Protein AF-A0A381Z4L5-F1 (afdb_monomer_lite)

Radius of gyration: 14.78 Å; chains: 1; bounding box: 32×33×44 Å

Secondary structure (DSSP, 8-state):
--TT--HHHHHHHHHHHHT-S--SSTTTTSPTT--EEEEEEE-SS-EEEEEEEEETTEEEEEEEE---S--SB-TTS-BHHHHHHHHHHHHHHHHHHH-

Sequence (99 aa):
MAIGCTPDLCRLALDILSWQKLKTRLPALLPLGTKIAHKTGTGARNYNDAGIIYRNDRPSFILSVFTEDVPDVMDDGSPGFAAASHLIAKLAQTCFHGL

Foldseek 3Di:
DPPPQDPVNVVVLQVVQQPDPDCLAQNNQDPPPFGWSKDWDDDPQKTWMWIFTDDPNHGDDIDTDIDGRQDCADPVRDGSNNVRRVVRNVVSVCVVVVD

Structure (mmCIF, N/CA/C/O backbone):
data_AF-A0A381Z4L5-F1
#
_entry.id   AF-A0A381Z4L5-F1
#
loop_
_atom_site.group_PDB
_atom_site.id
_atom_site.type_symbol
_atom_site.label_atom_id
_atom_site.label_alt_id
_atom_site.label_comp_id
_atom_site.label_asym_id
_atom_site.label_entity_id
_atom_site.label_seq_id
_atom_site.pdbx_PDB_ins_code
_atom_site.Cartn_x
_atom_site.Cartn_y
_atom_site.Cartn_z
_atom_site.occupancy
_atom_site.B_iso_or_equiv
_atom_site.auth_seq_id
_atom_site.auth_comp_id
_atom_site.auth_asym_id
_atom_site.auth_atom_id
_atom_site.pdbx_PDB_model_num
ATOM 1 N N . MET A 1 1 ? 5.792 11.319 25.830 1.00 48.94 1 MET A N 1
ATOM 2 C CA . MET A 1 1 ? 4.916 12.191 25.016 1.00 48.94 1 MET A CA 1
ATOM 3 C C . MET A 1 1 ? 5.348 12.045 23.566 1.00 48.94 1 MET A C 1
ATOM 5 O O . MET A 1 1 ? 6.515 12.279 23.286 1.00 48.94 1 MET A O 1
ATOM 9 N N . ALA A 1 2 ? 4.473 11.590 22.669 1.00 61.09 2 ALA A N 1
ATOM 10 C CA . ALA A 1 2 ? 4.772 11.544 21.238 1.00 61.09 2 ALA A CA 1
ATOM 11 C C . ALA A 1 2 ? 4.890 12.982 20.703 1.00 61.09 2 ALA A C 1
ATOM 13 O O . ALA A 1 2 ? 3.876 13.659 20.650 1.00 61.09 2 ALA A O 1
ATOM 14 N N . ILE A 1 3 ? 6.110 13.456 20.421 1.00 73.25 3 ILE A N 1
ATOM 15 C CA . ILE A 1 3 ? 6.546 14.633 19.623 1.00 73.25 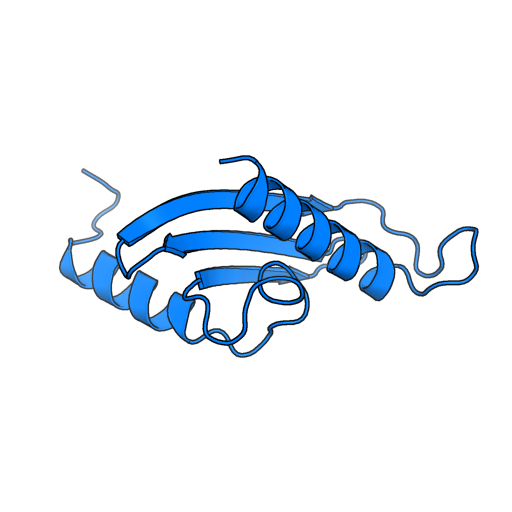3 ILE A CA 1
ATOM 16 C C . ILE A 1 3 ? 5.626 15.884 19.461 1.00 73.25 3 ILE A C 1
ATOM 18 O O . ILE A 1 3 ? 5.792 16.651 18.523 1.00 73.25 3 ILE A O 1
ATOM 22 N N . GLY A 1 4 ? 4.683 16.151 20.370 1.00 82.81 4 GLY A N 1
ATOM 23 C CA . GLY A 1 4 ? 3.682 17.225 20.247 1.00 82.81 4 GLY A CA 1
ATOM 24 C C . GLY A 1 4 ? 2.402 16.846 19.482 1.00 82.81 4 GLY A C 1
ATOM 25 O O . GLY A 1 4 ? 1.588 17.719 19.196 1.00 82.81 4 GLY A O 1
ATOM 26 N N . CYS A 1 5 ? 2.184 15.566 19.162 1.00 86.94 5 CYS A N 1
ATOM 27 C CA . CYS A 1 5 ? 0.978 15.121 18.460 1.00 86.94 5 CYS A CA 1
ATOM 28 C C . CYS A 1 5 ? -0.149 14.812 19.460 1.00 86.94 5 CYS A C 1
ATOM 30 O O . CYS A 1 5 ? -0.032 13.894 20.277 1.00 86.94 5 CYS A O 1
ATOM 32 N N . THR A 1 6 ? -1.238 15.584 19.420 1.00 93.94 6 THR A N 1
ATOM 33 C CA . THR A 1 6 ? -2.414 15.349 20.270 1.00 93.94 6 THR A CA 1
ATOM 34 C C . THR A 1 6 ? -3.232 14.158 19.756 1.00 93.94 6 THR A C 1
ATOM 36 O O . THR A 1 6 ? -3.153 13.818 18.572 1.00 93.94 6 THR A O 1
ATOM 39 N N . PRO A 1 7 ? -4.076 13.530 20.596 1.00 93.69 7 PRO A N 1
ATOM 40 C CA . PRO A 1 7 ? -5.002 12.497 20.134 1.00 93.69 7 PRO A CA 1
ATOM 41 C C . PRO A 1 7 ? -5.889 12.943 18.963 1.00 93.69 7 PRO A C 1
ATOM 43 O O . PRO A 1 7 ? -6.165 12.139 18.078 1.00 93.69 7 PRO A O 1
ATOM 46 N N . ASP A 1 8 ? -6.294 14.214 18.921 1.00 95.06 8 ASP A N 1
ATOM 47 C CA . ASP A 1 8 ? -7.101 14.761 17.823 1.00 95.06 8 ASP A CA 1
ATOM 48 C C . ASP A 1 8 ? -6.311 14.865 16.517 1.00 95.06 8 ASP A C 1
ATOM 50 O O . ASP A 1 8 ? -6.822 14.495 15.462 1.00 95.06 8 ASP A O 1
ATOM 54 N N . LEU A 1 9 ? -5.039 15.272 16.581 1.00 95.25 9 LEU A N 1
ATOM 55 C CA . LEU A 1 9 ? -4.156 15.271 15.413 1.00 95.25 9 LEU A CA 1
ATOM 56 C C . LEU A 1 9 ? -3.882 13.846 14.914 1.00 95.25 9 LEU A C 1
ATOM 58 O O . LEU A 1 9 ? -3.873 13.611 13.707 1.00 95.25 9 LEU A O 1
ATOM 62 N N . CYS A 1 10 ? -3.730 12.877 15.821 1.00 94.69 10 CYS A N 1
ATOM 63 C CA . CYS A 1 10 ? -3.618 11.466 15.450 1.00 94.69 10 CYS A CA 1
ATOM 64 C C . CYS A 1 10 ? -4.886 10.955 14.753 1.00 94.69 10 CYS A C 1
ATOM 66 O O . CYS A 1 10 ? -4.780 10.263 13.742 1.00 94.69 10 CYS A O 1
ATOM 68 N N . ARG A 1 11 ? -6.081 11.301 15.253 1.00 95.12 11 ARG A N 1
ATOM 69 C CA . ARG A 1 11 ? -7.356 10.933 14.609 1.00 95.12 11 ARG A CA 1
ATOM 70 C C . ARG A 1 11 ? -7.457 11.528 13.210 1.00 95.12 11 ARG A C 1
ATOM 72 O O . ARG A 1 11 ? -7.690 10.783 12.265 1.00 95.12 11 ARG A O 1
ATOM 79 N N . LEU A 1 12 ? -7.173 12.823 13.071 1.00 96.38 12 LEU A N 1
ATOM 80 C CA . LEU A 1 12 ? -7.164 13.501 11.776 1.00 96.38 12 LEU A CA 1
ATOM 81 C C . LEU A 1 12 ? -6.191 12.835 10.792 1.00 96.38 12 LEU A C 1
ATOM 83 O O . LEU A 1 12 ? -6.539 12.608 9.636 1.00 96.38 12 LEU A O 1
ATOM 87 N N . ALA A 1 13 ? -4.985 12.482 11.245 1.00 95.75 13 ALA A N 1
ATOM 88 C CA . ALA A 1 13 ? -4.012 11.784 10.411 1.00 95.75 13 ALA A CA 1
ATOM 89 C C . ALA A 1 13 ? -4.534 10.416 9.941 1.00 95.75 13 ALA A C 1
ATOM 91 O O . ALA A 1 13 ? -4.409 10.085 8.763 1.00 95.75 13 ALA A O 1
ATOM 92 N N . LEU A 1 14 ? -5.148 9.634 10.833 1.00 96.44 14 LEU A N 1
ATOM 93 C CA . LEU A 1 14 ? -5.733 8.337 10.483 1.00 96.44 14 LEU A CA 1
ATOM 94 C C . LEU A 1 14 ? -6.909 8.471 9.510 1.00 96.44 14 LEU A C 1
ATOM 96 O O . LEU A 1 14 ? -7.013 7.662 8.588 1.00 96.44 14 LEU A O 1
ATOM 100 N N . ASP A 1 15 ? -7.747 9.495 9.667 1.00 96.56 15 ASP A N 1
ATOM 101 C CA . ASP A 1 15 ? -8.854 9.767 8.749 1.00 96.56 15 ASP A CA 1
ATOM 102 C C . ASP A 1 15 ? -8.331 10.096 7.349 1.00 96.56 15 ASP A C 1
ATOM 104 O O . ASP A 1 15 ? -8.723 9.440 6.381 1.00 96.56 15 ASP A O 1
ATOM 108 N N . ILE A 1 16 ? -7.355 11.005 7.248 1.00 97.62 16 ILE A N 1
ATOM 109 C CA . ILE A 1 16 ? -6.700 11.355 5.979 1.00 97.62 16 ILE A CA 1
ATOM 110 C C . ILE A 1 16 ? -6.089 10.114 5.318 1.00 97.62 16 ILE A C 1
ATOM 112 O O . ILE A 1 16 ? -6.298 9.874 4.127 1.00 97.62 16 ILE A O 1
ATOM 116 N N . LEU A 1 17 ? -5.349 9.305 6.080 1.00 97.88 17 LEU A N 1
ATOM 117 C CA . LEU A 1 17 ? -4.724 8.083 5.572 1.00 97.88 17 LEU A CA 1
ATOM 118 C C . LEU A 1 17 ? -5.757 7.031 5.145 1.00 97.88 17 LEU A C 1
ATOM 120 O O . LEU A 1 17 ? -5.474 6.235 4.251 1.00 97.88 17 LEU A O 1
ATOM 124 N N . SER A 1 18 ? -6.951 7.023 5.749 1.00 97.06 18 SER A N 1
ATOM 125 C CA . SER A 1 18 ? -8.036 6.102 5.385 1.00 97.06 18 SER A CA 1
ATOM 126 C C . SER A 1 18 ? -8.708 6.433 4.050 1.00 97.06 18 SER A C 1
ATOM 128 O O . SER A 1 18 ? -9.361 5.580 3.450 1.00 97.06 18 SER A O 1
ATOM 130 N N . TRP A 1 19 ? -8.512 7.655 3.550 1.00 96.06 19 TRP A N 1
ATOM 131 C CA . TRP A 1 19 ? -9.056 8.134 2.277 1.00 96.06 19 TRP A CA 1
ATOM 132 C C . TRP A 1 19 ? -8.055 8.044 1.124 1.00 96.06 19 TRP A C 1
ATOM 134 O O . TRP A 1 19 ? -8.220 8.706 0.094 1.00 96.06 19 TRP A O 1
ATOM 144 N N . GLN A 1 20 ? -7.002 7.240 1.281 1.00 94.50 20 GLN A N 1
ATOM 145 C CA . GLN A 1 20 ? -5.977 7.075 0.262 1.00 94.50 20 GLN A CA 1
ATOM 146 C C . GLN A 1 20 ? -6.587 6.666 -1.091 1.00 94.50 20 GLN A C 1
ATOM 148 O O . GLN A 1 20 ? -7.378 5.724 -1.202 1.00 94.50 20 GLN A O 1
ATOM 153 N N . LYS A 1 21 ? -6.202 7.400 -2.142 1.00 93.12 21 LYS A N 1
ATOM 154 C CA . LYS A 1 21 ? -6.720 7.204 -3.504 1.00 93.12 21 LYS A CA 1
ATOM 155 C C . LYS A 1 21 ? -5.964 6.111 -4.256 1.00 93.12 21 LYS A C 1
ATOM 157 O O . LYS A 1 21 ? -6.565 5.414 -5.069 1.00 93.12 21 LYS A O 1
ATOM 162 N N . LEU A 1 22 ? -4.664 5.947 -3.994 1.00 92.12 22 LEU A N 1
ATOM 163 C CA . LEU A 1 22 ? -3.858 4.910 -4.638 1.00 92.12 22 LEU A CA 1
ATOM 164 C C . LEU A 1 22 ? -4.076 3.558 -3.948 1.00 92.12 22 LEU A C 1
ATOM 166 O O . LEU A 1 22 ? -3.586 3.339 -2.845 1.00 92.12 22 LEU A O 1
ATOM 170 N N . LYS A 1 23 ? -4.788 2.647 -4.619 1.00 94.88 23 LYS A N 1
ATOM 171 C CA . LYS A 1 23 ? -5.226 1.358 -4.052 1.00 94.88 23 LYS A CA 1
ATOM 172 C C . LYS A 1 23 ? -4.573 0.126 -4.684 1.00 94.88 23 LYS A C 1
ATOM 174 O O . LYS A 1 23 ? -5.070 -0.979 -4.524 1.00 94.88 23 LYS A O 1
ATOM 179 N N . THR A 1 24 ? -3.458 0.299 -5.390 1.00 96.56 24 THR A N 1
ATOM 180 C CA . THR A 1 24 ? -2.783 -0.774 -6.14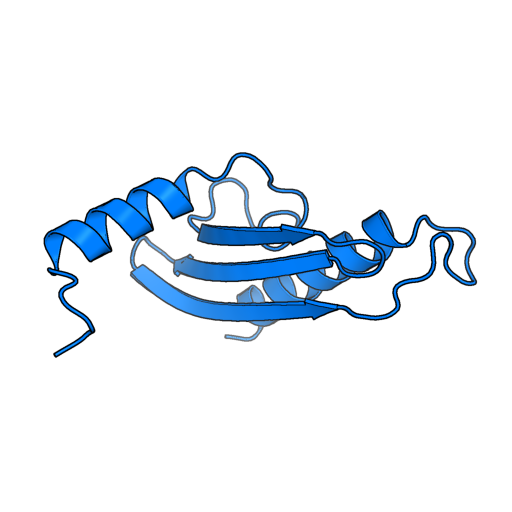5 1.00 96.56 24 THR A CA 1
ATOM 181 C C . THR A 1 24 ? -1.851 -1.660 -5.306 1.00 96.56 24 THR A C 1
ATOM 183 O O . THR A 1 24 ? -1.246 -2.573 -5.857 1.00 96.56 24 THR A O 1
ATOM 186 N N . ARG A 1 25 ? -1.717 -1.404 -3.994 1.00 98.00 25 ARG A N 1
ATOM 187 C CA . ARG A 1 25 ? -0.796 -2.102 -3.072 1.00 98.00 25 ARG A CA 1
ATOM 188 C C . ARG A 1 25 ? -1.548 -2.808 -1.945 1.00 98.00 25 ARG A C 1
ATOM 190 O O . ARG A 1 25 ? -2.323 -3.704 -2.255 1.00 98.00 25 ARG A O 1
ATOM 197 N N . LEU A 1 26 ? -1.386 -2.408 -0.674 1.00 98.38 26 LEU A N 1
ATOM 198 C CA . LEU A 1 26 ? -2.057 -3.065 0.462 1.00 98.38 26 LEU A CA 1
ATOM 199 C C . LEU A 1 26 ? -3.559 -3.317 0.221 1.00 98.38 26 LEU A C 1
ATOM 201 O O . LEU A 1 26 ? -4.016 -4.414 0.536 1.00 98.38 26 LEU A O 1
ATOM 205 N N . PRO A 1 27 ? -4.334 -2.383 -0.374 1.00 97.94 27 PRO A N 1
ATOM 206 C CA . PRO A 1 27 ? -5.767 -2.599 -0.566 1.00 97.94 27 PRO A CA 1
ATOM 207 C C . PRO A 1 27 ? -6.129 -3.575 -1.694 1.00 97.94 27 PRO A C 1
ATOM 209 O O . PRO A 1 27 ? -7.260 -4.049 -1.725 1.00 97.94 27 PRO A O 1
ATOM 212 N N . ALA A 1 28 ? -5.227 -3.847 -2.643 1.00 97.81 28 ALA A N 1
ATOM 213 C CA . ALA A 1 28 ? -5.607 -4.354 -3.966 1.00 97.81 28 ALA A CA 1
ATOM 214 C C . ALA A 1 28 ? -6.213 -5.765 -3.963 1.00 97.81 28 ALA A C 1
ATOM 216 O O . ALA A 1 28 ? -7.003 -6.086 -4.847 1.00 97.81 28 ALA A O 1
ATOM 217 N N . LEU A 1 29 ? -5.845 -6.604 -2.990 1.00 98.00 29 LEU A N 1
ATOM 218 C CA . LEU A 1 29 ? -6.306 -7.994 -2.877 1.00 98.00 29 LEU A CA 1
ATOM 219 C C . LEU A 1 29 ? -7.148 -8.254 -1.618 1.00 98.00 29 LEU A C 1
ATOM 221 O O . LEU A 1 29 ? -7.390 -9.407 -1.255 1.00 98.00 29 LEU A O 1
ATOM 225 N N . LEU A 1 30 ? -7.592 -7.187 -0.953 1.00 97.00 30 LEU A N 1
ATOM 226 C CA . LEU A 1 30 ? -8.490 -7.256 0.197 1.00 97.00 30 LEU A CA 1
ATOM 227 C C . LEU A 1 30 ? -9.949 -7.056 -0.245 1.00 97.00 30 LEU A C 1
ATOM 229 O O . LEU A 1 30 ? -10.190 -6.492 -1.316 1.00 97.00 30 LEU A O 1
ATOM 233 N N . PRO A 1 31 ? -10.942 -7.498 0.556 1.00 95.69 31 PRO A N 1
ATOM 234 C CA . PRO A 1 31 ? -12.349 -7.266 0.249 1.00 95.69 31 PRO A CA 1
ATOM 235 C C . PRO A 1 31 ? -12.644 -5.795 -0.049 1.00 95.69 31 PRO A C 1
ATOM 237 O O . PRO A 1 31 ? -12.120 -4.890 0.614 1.00 95.69 31 PRO A O 1
ATOM 240 N N . LEU A 1 32 ? -13.515 -5.549 -1.029 1.00 93.88 32 LEU A N 1
ATOM 241 C CA . LEU A 1 32 ? -13.915 -4.195 -1.393 1.00 93.88 32 LEU A CA 1
ATOM 242 C C . LEU A 1 32 ? -14.479 -3.466 -0.167 1.00 93.88 32 LEU A C 1
ATOM 244 O O . LEU A 1 32 ? -15.327 -3.992 0.546 1.00 93.88 32 LEU A O 1
ATOM 248 N N . GLY A 1 33 ? -14.002 -2.246 0.071 1.00 92.12 33 GLY A N 1
ATOM 249 C CA . GLY A 1 33 ? -14.427 -1.444 1.219 1.00 92.12 33 GLY A CA 1
ATOM 250 C C . GLY A 1 33 ? -13.665 -1.725 2.515 1.00 92.12 33 GLY A C 1
ATOM 251 O O . GLY A 1 33 ? -13.926 -1.042 3.500 1.00 92.12 33 GLY A O 1
ATOM 252 N N . THR A 1 34 ? -12.690 -2.646 2.526 1.00 96.06 34 THR A N 1
ATOM 253 C CA . THR A 1 34 ? -11.775 -2.803 3.669 1.00 96.06 34 THR A CA 1
ATOM 254 C C . THR A 1 34 ? -11.144 -1.456 4.015 1.00 96.06 34 THR A C 1
ATOM 256 O O . THR A 1 34 ? -10.457 -0.850 3.188 1.00 96.06 34 THR A O 1
ATOM 259 N N . LYS A 1 35 ? -11.387 -0.973 5.239 1.00 97.25 35 LYS A N 1
ATOM 260 C CA . LYS A 1 35 ? -10.794 0.273 5.726 1.00 97.25 35 LYS A CA 1
ATOM 261 C C . LYS A 1 35 ? -9.317 0.044 6.012 1.00 97.25 35 LYS A C 1
ATOM 263 O O . LYS A 1 35 ? -8.945 -0.850 6.774 1.00 97.25 35 LYS A O 1
ATOM 268 N N . ILE A 1 36 ? -8.481 0.880 5.410 1.00 97.94 36 ILE A N 1
ATOM 269 C CA . ILE A 1 36 ? -7.035 0.845 5.597 1.00 97.94 36 ILE A CA 1
ATOM 270 C C . ILE A 1 36 ? -6.553 2.282 5.688 1.00 97.94 36 ILE A C 1
ATOM 272 O O . ILE A 1 36 ? -6.728 3.042 4.741 1.00 97.94 36 ILE A O 1
ATOM 276 N N . ALA A 1 37 ? -5.945 2.651 6.812 1.00 98.31 37 ALA A N 1
ATOM 277 C CA . ALA A 1 37 ? -5.245 3.923 6.938 1.00 98.31 37 ALA A CA 1
ATOM 278 C C . ALA A 1 37 ? -3.795 3.708 6.497 1.00 98.31 37 ALA A C 1
ATOM 280 O O . ALA A 1 37 ? -3.012 3.161 7.274 1.00 98.31 37 ALA A O 1
ATOM 281 N N . HIS A 1 38 ? -3.449 4.066 5.254 1.00 98.38 38 HIS A N 1
ATOM 282 C CA . HIS A 1 38 ? -2.138 3.734 4.683 1.00 98.38 38 HIS A CA 1
ATOM 283 C C . HIS A 1 38 ? -1.460 4.851 3.889 1.00 98.38 38 HIS A C 1
ATOM 285 O O . HIS A 1 38 ? -2.085 5.786 3.374 1.00 98.38 38 HIS A O 1
ATOM 291 N N . LYS A 1 39 ? -0.136 4.721 3.784 1.00 98.31 39 LYS A N 1
ATOM 292 C CA . LYS A 1 39 ? 0.741 5.611 3.040 1.00 98.31 39 LYS A CA 1
ATOM 293 C C . LYS A 1 39 ? 1.654 4.822 2.111 1.00 98.31 39 LYS A C 1
ATOM 295 O O . LYS A 1 39 ? 2.530 4.076 2.538 1.00 98.31 39 LYS A O 1
ATOM 300 N N . THR A 1 40 ? 1.527 5.139 0.831 1.00 97.94 40 THR A N 1
ATOM 301 C CA . THR A 1 40 ? 2.389 4.630 -0.231 1.00 97.94 40 THR A CA 1
ATOM 302 C C . THR A 1 40 ? 3.701 5.417 -0.307 1.00 97.94 40 THR A C 1
ATOM 304 O O . THR A 1 40 ? 3.731 6.626 -0.066 1.00 97.94 40 THR A O 1
ATOM 307 N N . GLY A 1 41 ? 4.794 4.757 -0.678 1.00 97.12 41 GLY A N 1
ATOM 308 C CA . GLY A 1 41 ? 6.071 5.386 -1.033 1.00 97.12 41 GLY A CA 1
ATOM 309 C C . GLY A 1 41 ? 6.575 4.842 -2.365 1.00 97.12 41 GLY A C 1
ATOM 310 O O . GLY A 1 41 ? 6.442 3.648 -2.621 1.00 97.12 41 GLY A O 1
ATOM 311 N N . THR A 1 42 ? 7.099 5.699 -3.233 1.00 96.69 42 THR A N 1
ATOM 312 C CA . THR A 1 42 ? 7.687 5.284 -4.513 1.00 96.69 42 THR A CA 1
ATOM 313 C C . THR A 1 42 ? 8.949 6.098 -4.746 1.00 96.69 42 THR A C 1
ATOM 315 O O . THR A 1 42 ? 8.896 7.325 -4.681 1.00 96.69 42 THR A O 1
ATOM 318 N N . GLY A 1 43 ? 10.055 5.415 -5.008 1.00 94.38 43 GLY A N 1
ATOM 319 C CA . GLY A 1 43 ? 11.330 5.997 -5.415 1.00 94.38 43 GLY A CA 1
ATOM 320 C C . GLY A 1 43 ? 11.781 5.427 -6.758 1.00 94.38 43 GLY A C 1
ATOM 321 O O . GLY A 1 43 ? 10.981 4.845 -7.483 1.00 94.38 43 GLY A O 1
ATOM 322 N N . ALA A 1 44 ? 13.067 5.578 -7.086 1.00 91.81 44 ALA A N 1
ATOM 323 C CA . ALA A 1 44 ? 13.604 5.139 -8.378 1.00 91.81 44 ALA A CA 1
ATOM 324 C C . ALA A 1 44 ? 13.500 3.617 -8.593 1.00 91.81 44 ALA A C 1
ATOM 326 O O . ALA A 1 44 ? 13.119 3.181 -9.669 1.00 91.81 4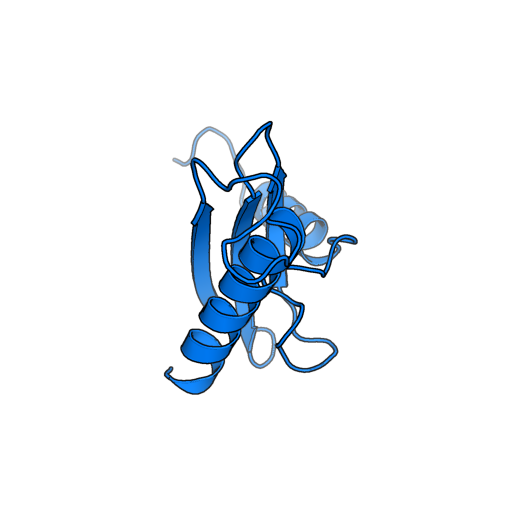4 ALA A O 1
ATOM 327 N N . ARG A 1 45 ? 13.814 2.817 -7.564 1.00 92.38 45 ARG A N 1
ATOM 328 C CA . ARG A 1 45 ? 13.746 1.340 -7.592 1.00 92.38 45 ARG A CA 1
ATOM 329 C C . ARG A 1 45 ? 13.084 0.751 -6.345 1.00 92.38 45 ARG A C 1
ATOM 331 O O . ARG A 1 45 ? 13.405 -0.352 -5.916 1.00 92.38 45 ARG A O 1
ATOM 338 N N . ASN A 1 46 ? 12.196 1.522 -5.718 1.00 96.50 46 ASN A N 1
ATOM 339 C CA . ASN A 1 46 ? 11.473 1.096 -4.524 1.00 96.50 46 ASN A CA 1
ATOM 340 C C . ASN A 1 46 ? 9.989 1.446 -4.611 1.00 96.50 46 ASN A C 1
ATOM 342 O O . ASN A 1 46 ? 9.597 2.523 -5.066 1.00 96.50 46 ASN A O 1
ATOM 346 N N . TYR A 1 47 ? 9.174 0.515 -4.132 1.00 98.00 47 TYR A N 1
ATOM 347 C CA . TYR A 1 47 ? 7.722 0.586 -4.088 1.00 98.00 47 TYR A CA 1
ATOM 348 C C . TYR A 1 47 ? 7.266 0.062 -2.726 1.00 98.00 47 TYR A C 1
ATOM 350 O O . TYR A 1 47 ? 7.442 -1.111 -2.411 1.00 98.00 47 TYR A O 1
ATOM 358 N N . ASN A 1 48 ? 6.700 0.941 -1.906 1.00 98.19 48 ASN A N 1
ATOM 359 C CA . ASN A 1 48 ? 6.477 0.686 -0.483 1.00 98.19 48 ASN A CA 1
ATOM 360 C C . ASN A 1 48 ? 5.038 1.017 -0.096 1.00 98.19 48 ASN A C 1
ATOM 362 O O . ASN A 1 48 ? 4.407 1.893 -0.696 1.00 98.19 48 ASN A O 1
ATOM 366 N N . ASP A 1 49 ? 4.513 0.379 0.935 1.00 98.62 49 ASP A N 1
ATOM 367 C CA . ASP A 1 49 ? 3.237 0.776 1.521 1.00 98.62 49 ASP A CA 1
ATOM 368 C C . ASP A 1 49 ? 3.208 0.377 2.993 1.00 98.62 49 ASP A C 1
ATOM 370 O O . ASP A 1 49 ? 3.648 -0.712 3.364 1.00 98.62 49 ASP A O 1
ATOM 374 N N . ALA A 1 50 ? 2.706 1.276 3.828 1.00 98.69 50 ALA A N 1
ATOM 375 C CA . ALA A 1 50 ? 2.588 1.065 5.259 1.00 98.69 50 ALA A CA 1
ATOM 376 C C . ALA A 1 50 ? 1.197 1.480 5.712 1.00 98.69 50 ALA A C 1
ATOM 378 O O . ALA A 1 50 ? 0.748 2.580 5.386 1.00 98.69 50 ALA A O 1
ATOM 379 N N . GLY A 1 51 ? 0.514 0.626 6.471 1.00 98.25 51 GLY A N 1
ATOM 380 C CA . GLY A 1 51 ? -0.851 0.914 6.874 1.00 98.25 51 GLY A CA 1
ATOM 381 C C . GLY A 1 51 ? -1.368 0.130 8.065 1.00 98.25 51 GLY A C 1
ATOM 382 O O . GLY A 1 51 ? -0.846 -0.920 8.435 1.00 98.25 51 GLY A O 1
ATOM 383 N N . ILE A 1 52 ? -2.439 0.672 8.641 1.00 98.50 52 ILE A N 1
ATOM 384 C CA . ILE A 1 52 ? -3.272 0.026 9.654 1.00 98.50 52 ILE A CA 1
ATOM 385 C C . ILE A 1 52 ? -4.485 -0.565 8.945 1.00 98.50 52 ILE A C 1
ATOM 387 O O . ILE A 1 52 ? -5.247 0.166 8.309 1.00 98.50 52 ILE A O 1
ATOM 391 N N . ILE A 1 53 ? -4.663 -1.878 9.059 1.00 98.06 53 ILE A N 1
ATOM 392 C CA . ILE A 1 53 ? -5.770 -2.615 8.456 1.00 98.06 53 ILE A CA 1
ATOM 393 C C . ILE A 1 53 ? -6.846 -2.806 9.523 1.00 98.06 53 ILE A C 1
ATOM 395 O O . ILE A 1 53 ? -6.553 -3.226 10.647 1.00 98.06 53 ILE A O 1
ATOM 399 N N . TYR A 1 54 ? -8.095 -2.504 9.174 1.00 97.38 54 TYR A N 1
ATOM 400 C CA . TYR A 1 54 ? -9.231 -2.580 10.087 1.00 97.38 54 TYR A CA 1
ATOM 401 C C . TYR A 1 54 ? -10.127 -3.778 9.758 1.00 97.38 54 TYR A C 1
ATOM 403 O O . TYR A 1 54 ? -10.321 -4.128 8.594 1.00 97.38 54 TYR A O 1
ATOM 411 N N . ARG A 1 55 ? -10.727 -4.373 10.794 1.00 93.06 55 ARG A N 1
ATOM 412 C CA . ARG A 1 55 ? -11.816 -5.355 10.691 1.00 93.06 55 ARG A CA 1
ATOM 413 C C . ARG A 1 55 ? -12.968 -4.911 11.576 1.00 93.06 55 ARG A C 1
ATOM 415 O O . ARG A 1 55 ? -12.751 -4.622 12.751 1.00 93.06 55 ARG A O 1
ATOM 422 N N . ASN A 1 56 ? -14.184 -4.874 11.032 1.00 91.31 56 ASN A N 1
ATOM 423 C CA . ASN A 1 56 ? -15.375 -4.416 11.760 1.00 91.31 56 ASN A CA 1
ATOM 424 C C . ASN A 1 56 ? -15.124 -3.067 12.468 1.00 91.31 56 ASN A C 1
ATOM 426 O O . ASN A 1 56 ? -15.336 -2.942 13.674 1.00 91.31 56 ASN A O 1
ATOM 430 N N . ASP A 1 57 ? -14.540 -2.117 11.727 1.00 90.81 57 ASP A N 1
ATOM 431 C CA . ASP A 1 57 ? -14.136 -0.774 12.177 1.00 90.81 57 ASP A CA 1
ATOM 432 C C . ASP A 1 57 ? -13.151 -0.705 13.357 1.00 90.81 57 ASP A C 1
ATOM 434 O O . ASP A 1 57 ? -12.873 0.374 13.884 1.00 90.81 57 ASP A O 1
ATOM 438 N N . ARG A 1 58 ? -12.534 -1.830 13.734 1.00 94.88 58 ARG A N 1
ATOM 439 C CA . ARG A 1 58 ? -11.486 -1.896 14.759 1.00 94.88 58 ARG A CA 1
ATOM 440 C C . ARG A 1 58 ? -10.114 -2.157 14.130 1.00 94.88 58 ARG A C 1
ATOM 442 O O . ARG A 1 58 ? -10.035 -2.960 13.199 1.00 94.88 58 ARG A O 1
ATOM 449 N N . PRO A 1 59 ? -9.033 -1.503 14.604 1.00 95.88 59 PRO A N 1
ATOM 450 C CA . PRO A 1 59 ? -7.679 -1.821 14.156 1.00 95.88 59 PRO A CA 1
ATOM 451 C C . PRO A 1 59 ? -7.393 -3.307 14.382 1.00 95.88 59 PRO A C 1
ATOM 453 O O . PRO A 1 59 ? -7.561 -3.798 15.496 1.00 95.88 59 PRO A O 1
ATOM 456 N N . SER A 1 60 ? -6.988 -4.017 13.330 1.00 96.19 60 SER A N 1
ATOM 457 C CA . SER A 1 60 ? -6.687 -5.450 13.391 1.00 96.19 60 SER A CA 1
ATOM 458 C C . SER A 1 60 ? -5.184 -5.687 13.445 1.00 96.19 60 SER A C 1
ATOM 460 O O . SER A 1 60 ? -4.706 -6.385 14.330 1.00 96.19 60 SER A O 1
ATOM 462 N N . PHE A 1 61 ? -4.433 -5.102 12.510 1.00 97.69 61 PHE A N 1
ATOM 463 C CA . PHE A 1 61 ? -2.976 -5.203 12.472 1.00 97.69 61 PHE A CA 1
ATOM 464 C C . PHE A 1 61 ? -2.362 -4.029 11.706 1.00 97.69 61 PHE A C 1
ATOM 466 O O . PHE A 1 61 ? -3.048 -3.294 10.992 1.00 97.69 61 PHE A O 1
ATOM 473 N N . ILE A 1 62 ? -1.051 -3.870 11.866 1.00 98.31 62 ILE A N 1
ATOM 474 C CA . ILE A 1 62 ? -0.230 -2.922 11.115 1.00 98.31 62 ILE A CA 1
ATOM 475 C C . ILE A 1 62 ? 0.678 -3.737 10.202 1.00 98.31 62 ILE A C 1
ATOM 477 O O . ILE A 1 62 ? 1.294 -4.700 10.656 1.00 98.31 62 ILE A O 1
ATOM 481 N N . LEU A 1 63 ? 0.771 -3.350 8.934 1.00 98.50 63 LEU A N 1
ATOM 482 C CA . LEU A 1 63 ? 1.702 -3.945 7.984 1.00 98.50 63 LEU A CA 1
ATOM 483 C C . LEU A 1 63 ? 2.499 -2.843 7.295 1.00 98.50 63 LEU A C 1
ATOM 485 O O . LEU A 1 63 ? 1.935 -1.852 6.834 1.00 98.50 63 LEU A O 1
ATOM 489 N N . SER A 1 64 ? 3.812 -3.032 7.235 1.00 98.50 64 SER A N 1
ATOM 490 C CA . SER A 1 64 ? 4.742 -2.130 6.571 1.00 98.50 64 SER A CA 1
ATOM 491 C C . SER A 1 64 ? 5.617 -2.948 5.639 1.00 98.50 64 SER A C 1
ATOM 493 O O . SER A 1 64 ? 6.328 -3.843 6.093 1.00 98.50 64 SER A O 1
ATOM 495 N N . VAL A 1 65 ? 5.520 -2.682 4.340 1.00 98.50 65 VAL A N 1
ATOM 496 C CA . VAL A 1 65 ? 6.261 -3.407 3.309 1.00 98.50 65 VAL A CA 1
ATOM 497 C C . VAL A 1 65 ? 7.110 -2.417 2.534 1.00 98.50 65 VAL A C 1
ATOM 499 O O . VAL A 1 65 ? 6.599 -1.442 1.977 1.00 98.50 65 VAL A O 1
ATOM 502 N N . PHE A 1 66 ? 8.406 -2.697 2.486 1.00 98.25 66 PHE A N 1
ATOM 503 C CA . PHE A 1 66 ? 9.376 -1.963 1.693 1.00 98.25 66 PHE A CA 1
ATOM 504 C C . PHE A 1 66 ? 9.984 -2.904 0.664 1.00 98.25 66 PHE A C 1
ATOM 506 O O . PHE A 1 66 ? 10.226 -4.075 0.954 1.00 98.25 66 PHE A O 1
ATOM 513 N N . THR A 1 67 ? 10.214 -2.384 -0.532 1.00 97.62 67 THR A N 1
ATOM 514 C CA . THR A 1 67 ? 10.976 -3.070 -1.573 1.00 97.62 67 THR A CA 1
ATOM 515 C C . THR A 1 67 ? 12.183 -2.223 -1.933 1.00 97.62 67 THR A C 1
ATOM 517 O O . THR A 1 67 ? 12.162 -1.001 -1.785 1.00 97.62 67 THR A O 1
ATOM 520 N N . GLU A 1 68 ? 13.238 -2.868 -2.398 1.00 97.12 68 GLU A N 1
ATOM 521 C CA . GLU A 1 68 ? 14.467 -2.221 -2.836 1.00 97.12 68 GLU A CA 1
ATOM 522 C C . GLU A 1 68 ? 15.022 -2.983 -4.037 1.00 97.12 68 GLU A C 1
ATOM 524 O O . GLU A 1 68 ? 14.713 -4.162 -4.213 1.00 97.12 68 GLU A O 1
ATOM 529 N N . ASP A 1 69 ? 15.780 -2.276 -4.876 1.00 96.94 69 ASP A N 1
ATOM 530 C CA . ASP A 1 69 ? 16.396 -2.796 -6.098 1.00 96.94 69 ASP A CA 1
ATOM 531 C C . ASP A 1 69 ? 15.441 -3.602 -6.986 1.00 96.94 69 ASP A C 1
ATOM 533 O O . ASP A 1 69 ? 15.803 -4.602 -7.603 1.00 96.94 69 ASP A O 1
ATOM 537 N N . VAL A 1 70 ? 14.205 -3.114 -7.096 1.00 97.81 70 VAL A N 1
ATOM 538 C CA . VAL A 1 70 ? 13.228 -3.669 -8.029 1.00 97.81 70 VAL A CA 1
ATOM 539 C C . 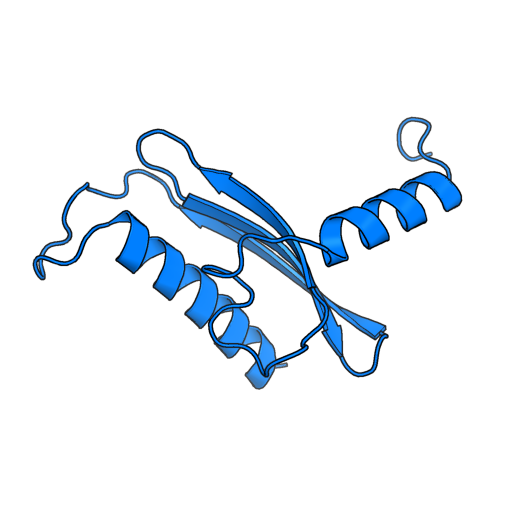VAL A 1 70 ? 13.678 -3.318 -9.454 1.00 97.81 70 VAL A C 1
ATOM 541 O O . VAL A 1 70 ? 13.797 -2.125 -9.756 1.00 97.81 70 VAL A O 1
ATOM 544 N N . PRO A 1 71 ? 13.943 -4.308 -10.327 1.00 97.25 71 PRO A N 1
ATOM 545 C CA . PRO A 1 71 ? 14.320 -4.046 -11.712 1.00 97.25 71 PRO A CA 1
ATOM 546 C C . PRO A 1 71 ? 13.134 -3.445 -12.475 1.00 97.25 71 PRO A C 1
ATOM 548 O O . PRO A 1 71 ? 11.982 -3.651 -12.099 1.00 97.25 71 PRO A O 1
ATOM 551 N N . ASP A 1 72 ? 13.380 -2.732 -13.576 1.00 96.69 72 ASP A N 1
ATOM 552 C CA . ASP A 1 72 ? 12.282 -2.193 -14.397 1.00 96.69 72 ASP A CA 1
ATOM 553 C C . ASP A 1 72 ? 11.412 -3.314 -14.987 1.00 96.69 72 ASP A C 1
ATOM 555 O O . ASP A 1 72 ? 10.191 -3.176 -15.108 1.00 96.69 72 ASP A O 1
ATOM 559 N N . VAL A 1 73 ? 12.047 -4.446 -15.297 1.00 97.81 73 VAL A N 1
ATOM 560 C CA . VAL A 1 73 ? 11.431 -5.656 -15.837 1.00 97.81 73 VAL A CA 1
ATOM 561 C C . VAL A 1 73 ? 11.953 -6.859 -15.054 1.00 97.81 73 VAL A C 1
ATOM 563 O O . VAL A 1 73 ? 13.158 -6.991 -14.852 1.00 97.81 73 VAL A O 1
ATOM 566 N N . MET A 1 74 ? 11.045 -7.713 -14.594 1.00 96.38 74 MET A N 1
ATOM 567 C CA . MET A 1 74 ? 11.359 -8.963 -13.901 1.00 96.38 74 MET A CA 1
ATOM 568 C C . MET A 1 74 ? 11.811 -10.044 -14.896 1.00 96.38 74 MET A C 1
ATOM 570 O O . MET A 1 74 ? 11.581 -9.923 -16.099 1.00 96.38 74 MET A O 1
ATOM 574 N N . ASP A 1 75 ? 12.377 -11.147 -14.402 1.00 96.88 75 ASP A N 1
ATOM 575 C CA . ASP A 1 75 ? 12.832 -12.270 -15.243 1.00 96.88 75 ASP A CA 1
ATOM 576 C C . ASP A 1 75 ? 11.717 -12.879 -16.115 1.00 96.88 75 ASP A C 1
ATOM 578 O O . ASP A 1 75 ? 11.977 -13.405 -17.195 1.00 96.88 75 ASP A O 1
ATOM 582 N N . ASP A 1 76 ? 10.461 -12.787 -15.667 1.00 95.94 76 ASP A N 1
ATOM 583 C CA . ASP A 1 76 ? 9.277 -13.260 -16.393 1.00 95.94 76 ASP A CA 1
ATOM 584 C C . ASP A 1 76 ? 8.712 -12.238 -17.402 1.00 95.94 76 ASP A C 1
ATOM 586 O O . ASP A 1 76 ? 7.668 -12.473 -18.013 1.00 95.94 76 ASP A O 1
ATOM 590 N N . GLY A 1 77 ? 9.387 -11.100 -17.582 1.00 97.06 77 GLY A N 1
ATOM 591 C CA . GLY A 1 77 ? 8.979 -10.020 -18.478 1.00 97.06 77 GLY A CA 1
ATOM 592 C C . GLY A 1 77 ? 7.941 -9.057 -17.894 1.00 97.06 77 GLY A C 1
ATOM 593 O O . GLY A 1 77 ? 7.553 -8.102 -18.571 1.00 97.06 77 GLY A O 1
ATOM 594 N N . SER A 1 78 ? 7.476 -9.260 -16.657 1.00 96.38 78 SER A N 1
ATOM 595 C CA . SER A 1 78 ? 6.523 -8.344 -16.023 1.00 96.38 78 SER A CA 1
ATOM 596 C C . SER A 1 78 ? 7.179 -7.018 -15.594 1.00 96.38 78 SER A C 1
ATOM 598 O O . SER A 1 78 ? 8.356 -7.001 -15.227 1.00 96.38 78 SER A O 1
ATOM 600 N N . PRO A 1 79 ? 6.449 -5.881 -15.592 1.00 97.69 79 PRO A N 1
ATOM 601 C CA . PRO A 1 79 ? 6.983 -4.622 -15.073 1.00 97.69 79 PRO A CA 1
ATOM 602 C C . PRO A 1 79 ? 7.245 -4.712 -13.566 1.00 97.69 79 PRO A C 1
ATOM 604 O O . PRO A 1 79 ? 6.340 -5.057 -12.798 1.00 97.69 79 PRO A O 1
ATOM 607 N N . GLY A 1 80 ? 8.434 -4.318 -13.112 1.00 97.44 80 GLY A N 1
ATOM 608 C CA . GLY A 1 80 ? 8.820 -4.455 -11.706 1.00 97.44 80 GLY A CA 1
ATOM 609 C C . GLY A 1 80 ? 7.904 -3.711 -10.737 1.00 97.44 80 GLY A C 1
ATOM 610 O O . GLY A 1 80 ? 7.565 -4.234 -9.677 1.00 97.44 80 GLY A O 1
ATOM 611 N N . PHE A 1 81 ? 7.396 -2.532 -11.118 1.00 96.44 81 PHE A N 1
ATOM 612 C CA . PHE A 1 81 ? 6.434 -1.798 -10.286 1.00 96.44 81 PHE A CA 1
ATOM 613 C C . PHE A 1 81 ? 5.135 -2.589 -10.055 1.00 96.44 81 PHE A C 1
ATOM 615 O O . PHE A 1 81 ? 4.542 -2.509 -8.972 1.00 96.44 81 PHE A O 1
ATOM 622 N N . ALA A 1 82 ? 4.679 -3.334 -11.067 1.00 97.44 82 ALA A N 1
ATOM 623 C CA . ALA A 1 82 ? 3.465 -4.134 -11.003 1.00 97.44 82 ALA A CA 1
ATOM 624 C C . ALA A 1 82 ? 3.709 -5.385 -10.156 1.00 97.44 82 ALA A C 1
ATOM 626 O O . ALA A 1 82 ? 2.913 -5.671 -9.260 1.00 97.44 82 ALA A O 1
ATOM 627 N N . ALA A 1 83 ? 4.845 -6.057 -10.366 1.00 97.75 83 ALA A N 1
ATOM 628 C CA . ALA A 1 83 ? 5.269 -7.202 -9.567 1.00 97.75 83 ALA A CA 1
ATOM 629 C C . ALA A 1 83 ? 5.406 -6.837 -8.078 1.00 97.75 83 ALA A C 1
ATOM 631 O O . ALA A 1 83 ? 4.814 -7.495 -7.222 1.00 97.75 83 ALA A O 1
ATOM 632 N N . ALA A 1 84 ? 6.091 -5.734 -7.764 1.00 98.00 84 ALA A N 1
ATOM 633 C CA . ALA A 1 84 ? 6.246 -5.243 -6.397 1.00 98.00 84 ALA A CA 1
ATOM 634 C C . ALA A 1 84 ? 4.898 -4.864 -5.765 1.00 98.00 84 ALA A C 1
ATOM 636 O O . ALA A 1 84 ? 4.599 -5.264 -4.641 1.00 98.00 84 ALA A O 1
ATOM 637 N N . SER A 1 85 ? 4.043 -4.139 -6.494 1.00 98.19 85 SER A N 1
ATOM 638 C CA . SER A 1 85 ? 2.721 -3.751 -5.983 1.00 98.19 85 SER A CA 1
ATOM 639 C C . SER A 1 85 ? 1.831 -4.969 -5.715 1.00 98.19 85 SER A C 1
ATOM 641 O O . SER A 1 85 ? 1.165 -5.031 -4.680 1.00 98.19 85 SER A O 1
ATOM 643 N N . HIS A 1 86 ? 1.876 -5.971 -6.597 1.00 98.19 86 HIS A N 1
ATOM 644 C CA . HIS A 1 86 ? 1.160 -7.229 -6.419 1.00 98.19 86 HIS A CA 1
ATOM 645 C C . HIS A 1 86 ? 1.700 -8.042 -5.235 1.00 98.19 86 HIS A C 1
ATOM 647 O O . HIS A 1 86 ? 0.912 -8.588 -4.464 1.00 98.19 86 HIS A O 1
ATOM 653 N N . LEU A 1 87 ? 3.022 -8.087 -5.040 1.00 98.06 87 LEU A N 1
ATOM 654 C CA . LEU A 1 87 ? 3.635 -8.743 -3.885 1.00 98.06 87 LEU A CA 1
ATOM 655 C C . LEU A 1 87 ? 3.173 -8.106 -2.567 1.00 98.06 87 LEU A C 1
ATOM 657 O O . LEU A 1 87 ? 2.765 -8.821 -1.654 1.00 98.06 87 LEU A O 1
ATOM 661 N N . ILE A 1 88 ? 3.162 -6.772 -2.483 1.00 98.69 88 ILE A N 1
ATOM 662 C CA . ILE A 1 88 ? 2.656 -6.046 -1.307 1.00 98.69 88 ILE A CA 1
ATOM 663 C C . ILE A 1 88 ? 1.190 -6.405 -1.036 1.00 98.69 88 ILE A C 1
ATOM 665 O O . ILE A 1 88 ? 0.819 -6.694 0.102 1.00 98.69 88 ILE A O 1
ATOM 669 N N . ALA A 1 89 ? 0.358 -6.432 -2.080 1.00 98.50 89 ALA A N 1
ATOM 670 C CA . ALA A 1 89 ? -1.047 -6.806 -1.961 1.00 98.50 89 ALA A CA 1
ATOM 671 C C . ALA A 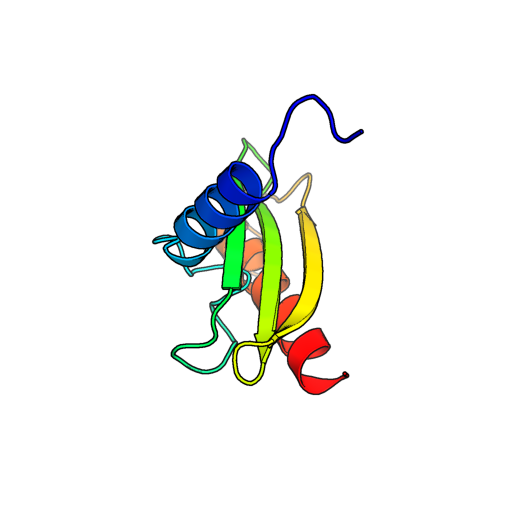1 89 ? -1.226 -8.254 -1.476 1.00 98.50 89 ALA A C 1
ATOM 673 O O . ALA A 1 89 ? -2.074 -8.529 -0.626 1.00 98.50 89 ALA A O 1
ATOM 674 N N . LYS A 1 90 ? -0.404 -9.182 -1.982 1.00 98.44 90 LYS A N 1
ATOM 675 C CA . LYS A 1 90 ? -0.403 -10.587 -1.559 1.00 98.44 90 LYS A CA 1
ATOM 676 C C . LYS A 1 90 ? -0.015 -10.740 -0.096 1.00 98.44 90 LYS A C 1
ATOM 678 O O . LYS A 1 90 ? -0.673 -11.486 0.618 1.00 98.44 90 LYS A O 1
ATOM 683 N N . LEU A 1 91 ? 1.011 -10.027 0.366 1.00 98.38 91 LEU A N 1
ATOM 684 C CA . LEU A 1 91 ? 1.399 -10.040 1.779 1.00 98.38 91 LEU A CA 1
ATOM 685 C C . LEU A 1 91 ? 0.253 -9.545 2.668 1.00 98.38 91 LEU A C 1
ATOM 687 O O . LEU A 1 91 ? -0.079 -10.200 3.654 1.00 98.38 91 LEU A O 1
ATOM 691 N N . ALA A 1 92 ? -0.409 -8.451 2.278 1.00 98.19 92 ALA A N 1
ATOM 692 C CA . ALA A 1 92 ? -1.577 -7.943 2.993 1.00 98.19 92 ALA A CA 1
ATOM 693 C C . ALA A 1 92 ? -2.718 -8.968 3.049 1.00 98.19 92 ALA A C 1
ATOM 695 O O . ALA A 1 92 ? -3.275 -9.195 4.122 1.00 98.19 92 ALA A O 1
ATOM 696 N N . GLN A 1 93 ? -3.034 -9.620 1.926 1.00 97.94 93 GLN A N 1
ATOM 697 C CA . GLN A 1 93 ? -4.056 -10.666 1.859 1.00 97.94 93 GLN A CA 1
ATOM 698 C C . GLN A 1 93 ? -3.706 -11.870 2.741 1.00 97.94 93 GLN A C 1
ATOM 700 O O . GLN A 1 93 ? -4.561 -12.352 3.481 1.00 97.94 93 GLN A O 1
ATOM 705 N N . THR A 1 94 ? -2.455 -12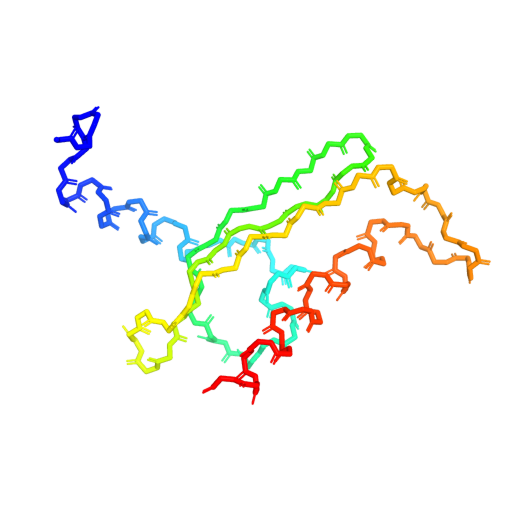.331 2.710 1.00 97.88 94 THR A N 1
ATOM 706 C CA . THR A 1 94 ? -1.991 -13.440 3.552 1.00 97.88 94 THR A CA 1
ATOM 707 C C . THR A 1 94 ? -2.147 -13.105 5.032 1.00 97.88 94 THR A C 1
ATOM 709 O O . THR A 1 94 ? -2.738 -13.891 5.768 1.00 97.88 94 THR A O 1
ATOM 712 N N . CYS A 1 95 ? -1.711 -11.919 5.474 1.00 96.88 95 CYS A N 1
ATOM 713 C CA . CYS A 1 95 ? -1.933 -11.467 6.852 1.00 96.88 95 CYS A CA 1
ATOM 714 C C . CYS A 1 95 ? -3.428 -11.346 7.183 1.00 96.88 95 CYS A C 1
ATOM 716 O O . CYS A 1 95 ? -3.850 -11.689 8.283 1.00 96.88 95 CYS A O 1
ATOM 718 N N . PHE A 1 96 ? -4.242 -10.897 6.227 1.00 95.88 96 PHE A N 1
ATOM 719 C CA . PHE A 1 96 ? -5.684 -10.759 6.403 1.00 95.88 96 PHE A CA 1
ATOM 720 C C . PHE A 1 96 ? -6.437 -12.096 6.454 1.00 95.88 96 PHE A C 1
ATOM 722 O O . PHE A 1 96 ? -7.580 -12.107 6.894 1.00 95.88 96 PHE A O 1
ATOM 729 N N . HIS A 1 97 ? -5.854 -13.218 6.041 1.00 93.81 97 HIS A N 1
ATOM 730 C CA . HIS A 1 97 ? -6.484 -14.538 6.190 1.00 93.81 97 HIS A CA 1
ATOM 731 C C . HIS A 1 97 ? -5.809 -15.417 7.251 1.00 93.81 97 HIS A C 1
ATOM 733 O O . HIS A 1 97 ? -6.443 -16.335 7.761 1.00 93.81 97 HIS A O 1
ATOM 739 N N . GLY A 1 98 ? -4.539 -15.157 7.575 1.00 86.06 98 GLY A N 1
ATOM 740 C CA . GLY A 1 98 ? -3.750 -15.937 8.537 1.00 86.06 98 GLY A CA 1
ATOM 741 C C . GLY A 1 98 ? -3.837 -15.470 9.995 1.00 86.06 98 GLY A C 1
ATOM 742 O O . GLY A 1 98 ? -3.282 -16.137 10.864 1.00 86.06 98 GLY A O 1
ATOM 743 N N . LEU A 1 99 ? -4.502 -14.341 10.257 1.00 63.00 99 LEU A N 1
ATOM 744 C CA . LEU A 1 99 ? -4.812 -13.796 11.588 1.00 63.00 99 LEU A CA 1
ATOM 745 C C . LEU A 1 99 ? -6.324 -13.771 11.810 1.00 63.00 99 LEU A C 1
ATOM 747 O O . LEU A 1 99 ? -6.768 -13.947 12.960 1.00 63.00 99 LEU A O 1
#

pLDDT: mean 94.87, std 7.55, range [48.94, 98.69]

Organism: NCBI:txid408172

InterPro domains:
  IPR012338 Beta-lactamase/transpeptidase-like [G3DSA:3.40.710.10] (3-99)
  IPR012338 Beta-lactamase/transpeptidase-like [SSF56601] (7-88)
  IPR045155 Beta-lactamase class A, catalytic domain [PF13354] (5-96)